Protein AF-A0A9W8DP69-F1 (afdb_monomer_lite)

Radius of gyration: 13.41 Å; chains: 1; bounding box: 26×32×31 Å

pLDD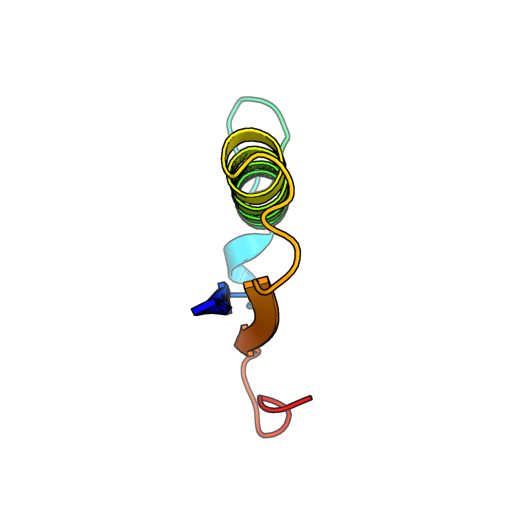T: mean 86.93, std 13.28, range [47.0, 97.25]

Sequence (59 aa):
MLFVFLIDTSASMNALMADGLSHLDCAKSGVEYFIKKRNNQRDDKYMVLTYAEGTDSIK

InterPro domains:
  IPR002035 von Willebrand factor, type A [PF13519] (3-54)
  IPR036465 von Willebrand factor A-like domain superfamily [G3DSA:3.40.50.410] (3-59)
  IPR036465 von Willebrand factor A-like domain superfamily [SSF53300] (4-54)
  IPR051113 Integrator complex subunit 6 [PTHR12957] (1-59)

Structure (mmCIF, N/CA/C/O backbone):
data_AF-A0A9W8DP69-F1
#
_entry.id   AF-A0A9W8DP69-F1
#
loop_
_atom_site.group_PDB
_atom_site.id
_atom_site.type_symbol
_atom_site.label_atom_id
_atom_site.label_alt_id
_atom_site.label_comp_id
_atom_site.label_asym_id
_atom_site.label_entity_id
_atom_site.label_seq_id
_atom_site.pdbx_PDB_ins_code
_atom_site.Cartn_x
_atom_site.Cartn_y
_atom_site.Cartn_z
_atom_site.occupancy
_atom_site.B_iso_or_equiv
_atom_site.auth_seq_id
_atom_site.auth_comp_id
_atom_site.auth_asym_id
_atom_site.auth_atom_id
_atom_site.pdbx_PDB_model_num
ATOM 1 N N . MET A 1 1 ? -16.196 -3.567 12.464 1.00 87.81 1 MET A N 1
ATOM 2 C CA . MET A 1 1 ? -16.451 -3.685 11.004 1.00 87.81 1 MET A CA 1
ATOM 3 C C . MET A 1 1 ? -15.180 -4.161 10.307 1.00 87.81 1 MET A C 1
ATOM 5 O O . MET A 1 1 ? -14.104 -3.896 10.821 1.00 87.81 1 MET A O 1
ATOM 9 N N . LEU A 1 2 ? -15.266 -4.916 9.208 1.00 91.94 2 LEU A N 1
ATOM 10 C CA . LEU A 1 2 ? -14.071 -5.3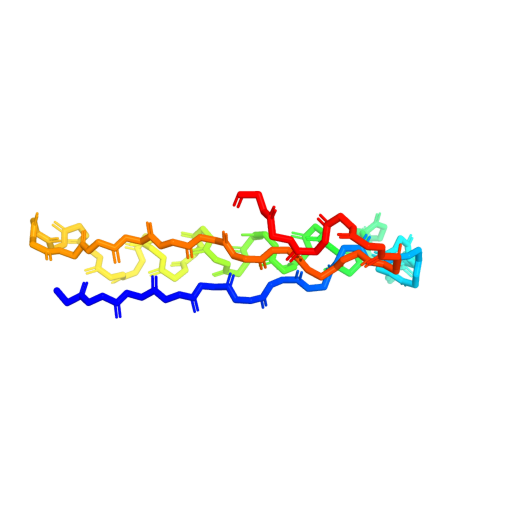79 8.489 1.00 91.94 2 LEU A CA 1
ATOM 11 C C . LEU A 1 2 ? -13.738 -4.413 7.349 1.00 91.94 2 LEU A C 1
ATOM 13 O O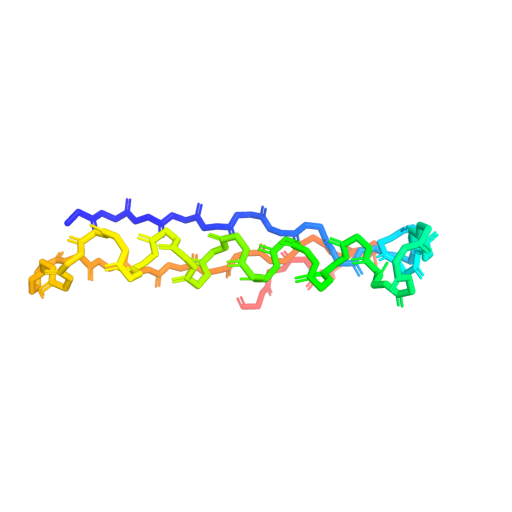 . LEU A 1 2 ? -14.592 -4.148 6.507 1.00 91.94 2 LEU A O 1
ATOM 17 N N . PHE A 1 3 ? -12.499 -3.931 7.317 1.00 93.38 3 PHE A N 1
ATOM 18 C CA . PHE A 1 3 ? -11.946 -3.124 6.234 1.00 93.38 3 PHE A CA 1
ATOM 19 C C . PHE A 1 3 ? -10.796 -3.875 5.575 1.00 93.38 3 PHE A C 1
ATOM 21 O O . PHE A 1 3 ? -9.892 -4.356 6.258 1.00 93.38 3 PHE A O 1
ATOM 28 N N . VAL A 1 4 ? -10.823 -3.951 4.249 1.00 94.69 4 VAL A N 1
ATOM 29 C CA . VAL A 1 4 ? -9.759 -4.562 3.453 1.00 94.69 4 VAL A CA 1
ATOM 30 C C . VAL A 1 4 ? -9.170 -3.482 2.557 1.00 94.69 4 VAL A C 1
ATOM 32 O O . VAL A 1 4 ? -9.868 -2.939 1.703 1.00 94.69 4 VAL A O 1
ATOM 35 N N . PHE A 1 5 ? -7.897 -3.156 2.763 1.00 95.12 5 PHE A N 1
ATOM 36 C CA . PHE A 1 5 ? -7.156 -2.238 1.905 1.00 95.12 5 PHE A CA 1
ATOM 37 C C . PHE A 1 5 ? -6.445 -3.044 0.824 1.00 95.12 5 PHE A C 1
ATOM 39 O O . PHE A 1 5 ? -5.478 -3.745 1.115 1.00 95.12 5 PHE A O 1
ATOM 46 N N . LEU A 1 6 ? -6.931 -2.953 -0.413 1.00 93.38 6 LEU A N 1
ATOM 47 C CA . LEU A 1 6 ? -6.221 -3.467 -1.579 1.00 93.38 6 LEU A CA 1
ATOM 48 C C . LEU A 1 6 ? -5.252 -2.392 -2.071 1.00 93.38 6 LEU A C 1
ATOM 50 O O . LEU A 1 6 ? -5.684 -1.331 -2.519 1.00 93.38 6 LEU A O 1
ATOM 54 N N . ILE A 1 7 ? -3.956 -2.662 -1.955 1.00 93.62 7 ILE A N 1
ATOM 55 C CA . ILE A 1 7 ? -2.891 -1.736 -2.335 1.00 93.62 7 ILE A CA 1
ATOM 56 C C . ILE A 1 7 ? -2.109 -2.357 -3.487 1.00 93.62 7 ILE A C 1
ATOM 58 O O . ILE A 1 7 ? -1.556 -3.450 -3.354 1.00 93.62 7 ILE A O 1
ATOM 62 N N . ASP A 1 8 ? -2.054 -1.657 -4.617 1.00 90.88 8 ASP A N 1
ATOM 63 C CA . ASP A 1 8 ? -1.118 -2.012 -5.675 1.00 90.88 8 ASP A CA 1
ATOM 64 C C . ASP A 1 8 ? 0.316 -1.756 -5.191 1.00 90.88 8 ASP A C 1
ATOM 66 O O . ASP A 1 8 ? 0.638 -0.687 -4.672 1.00 90.88 8 ASP A O 1
ATOM 70 N N . THR A 1 9 ? 1.164 -2.768 -5.330 1.00 91.50 9 THR A N 1
ATOM 71 C CA . THR A 1 9 ? 2.592 -2.735 -4.994 1.00 91.50 9 THR A CA 1
ATOM 72 C C . THR A 1 9 ? 3.466 -3.050 -6.209 1.00 91.50 9 THR A C 1
ATOM 74 O O . THR A 1 9 ? 4.651 -3.348 -6.064 1.00 91.50 9 THR A O 1
ATOM 77 N N . SER A 1 10 ? 2.887 -2.989 -7.412 1.00 90.50 10 SER A N 1
ATOM 78 C CA . SER A 1 10 ? 3.580 -3.142 -8.688 1.00 90.50 10 SER A CA 1
ATOM 79 C C . SER A 1 10 ? 4.692 -2.104 -8.884 1.00 90.50 10 SER A C 1
ATOM 81 O O . SER A 1 10 ? 4.730 -1.048 -8.247 1.00 90.50 10 SER A O 1
ATOM 83 N N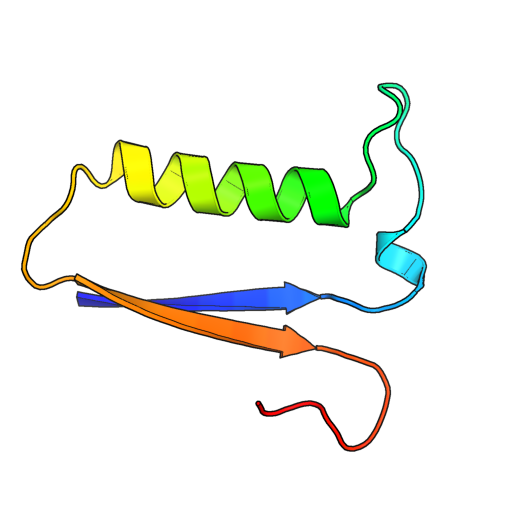 . ALA A 1 11 ? 5.600 -2.376 -9.825 1.00 90.12 11 ALA A N 1
ATOM 84 C CA . ALA A 1 11 ? 6.716 -1.481 -10.120 1.00 90.12 11 ALA A CA 1
ATOM 85 C C . ALA A 1 11 ? 6.265 -0.077 -10.570 1.00 90.12 11 ALA A C 1
ATOM 87 O O . ALA A 1 11 ? 6.973 0.895 -10.299 1.00 90.12 11 ALA A O 1
ATOM 88 N N . SER A 1 12 ? 5.086 0.059 -11.195 1.00 90.44 12 SER A N 1
ATOM 89 C CA . SER A 1 12 ? 4.531 1.365 -11.584 1.00 90.44 12 SER A CA 1
ATOM 90 C C . SER A 1 12 ? 4.233 2.275 -10.393 1.00 90.44 12 SER A C 1
ATOM 92 O O . SER A 1 12 ? 4.233 3.495 -10.542 1.00 90.44 12 SER A O 1
ATOM 94 N N . MET A 1 13 ? 4.058 1.713 -9.196 1.00 94.69 13 MET A N 1
ATOM 95 C CA . MET A 1 13 ? 3.803 2.490 -7.983 1.00 94.69 13 MET A CA 1
ATOM 96 C C . MET A 1 13 ? 5.049 3.202 -7.435 1.00 94.69 13 MET A C 1
ATOM 98 O O . MET A 1 13 ? 4.919 4.056 -6.559 1.00 94.69 13 MET A O 1
ATOM 102 N N . ASN A 1 14 ? 6.238 2.910 -7.978 1.00 94.25 14 ASN A N 1
ATOM 103 C CA . ASN A 1 14 ? 7.484 3.609 -7.648 1.00 94.25 14 ASN A CA 1
ATOM 104 C C . ASN A 1 14 ? 7.652 4.943 -8.394 1.00 94.25 14 ASN A C 1
ATOM 106 O O . ASN A 1 14 ? 8.620 5.659 -8.136 1.00 94.25 14 ASN A O 1
ATOM 110 N N . ALA A 1 15 ? 6.757 5.281 -9.332 1.00 95.25 15 ALA A N 1
ATOM 111 C CA . ALA A 1 15 ? 6.830 6.555 -10.037 1.00 95.25 15 ALA A CA 1
ATOM 112 C C . ALA A 1 15 ? 6.687 7.722 -9.047 1.00 95.25 15 ALA A C 1
ATOM 114 O O . ALA A 1 15 ? 5.783 7.736 -8.206 1.00 95.25 15 ALA A O 1
ATOM 115 N N . LEU A 1 16 ? 7.613 8.677 -9.143 1.00 97.06 16 LEU A N 1
ATOM 116 C CA . LEU A 1 16 ? 7.665 9.841 -8.267 1.00 97.06 16 LEU A CA 1
ATOM 117 C C . LEU A 1 16 ? 6.740 10.940 -8.780 1.00 97.06 16 LEU A C 1
ATOM 119 O O . LEU A 1 16 ? 6.694 11.234 -9.976 1.00 97.06 16 LEU A O 1
ATOM 123 N N . MET A 1 17 ? 6.041 11.576 -7.850 1.00 93.50 17 MET A N 1
ATOM 124 C CA . MET A 1 17 ? 5.246 12.768 -8.100 1.00 93.50 17 MET A CA 1
ATOM 125 C C . MET A 1 17 ? 6.086 14.039 -7.916 1.00 93.50 17 MET A C 1
ATOM 127 O O . MET A 1 17 ? 7.256 13.995 -7.537 1.00 93.50 17 MET A O 1
ATOM 131 N N . ALA A 1 18 ? 5.489 15.197 -8.208 1.00 93.12 18 ALA A N 1
ATOM 132 C CA . ALA A 1 18 ? 6.175 16.492 -8.174 1.00 93.12 18 ALA A CA 1
ATOM 133 C C . ALA A 1 18 ? 6.743 16.869 -6.789 1.00 93.12 18 ALA A C 1
ATOM 135 O O . ALA A 1 18 ? 7.659 17.682 -6.704 1.00 93.12 18 ALA A O 1
ATOM 136 N N . ASP A 1 19 ? 6.210 16.284 -5.718 1.00 92.69 19 ASP A N 1
ATOM 137 C CA . ASP A 1 19 ? 6.652 16.464 -4.333 1.00 92.69 19 ASP A CA 1
ATOM 138 C C . ASP A 1 19 ? 7.746 15.466 -3.903 1.00 92.69 19 ASP A C 1
ATOM 140 O O . ASP A 1 19 ? 8.206 15.508 -2.762 1.00 92.69 19 ASP A O 1
ATOM 144 N N . GLY A 1 20 ? 8.189 14.591 -4.811 1.00 94.38 20 GLY A N 1
ATOM 145 C CA . GLY A 1 20 ? 9.211 13.579 -4.553 1.00 94.38 20 GLY A CA 1
ATOM 146 C C . GLY A 1 20 ? 8.697 12.323 -3.848 1.00 94.38 20 GLY A C 1
ATOM 147 O O . GLY A 1 20 ? 9.505 11.442 -3.558 1.00 94.38 20 GLY A O 1
ATOM 148 N N . LEU A 1 21 ? 7.391 12.208 -3.588 1.00 96.62 21 LEU A N 1
ATOM 149 C CA . LEU A 1 21 ? 6.784 10.993 -3.045 1.00 96.62 21 LEU A CA 1
ATOM 150 C C . LEU A 1 21 ? 6.422 10.021 -4.165 1.00 96.62 21 LEU A C 1
ATOM 152 O O . LEU A 1 21 ? 5.996 10.429 -5.249 1.00 96.62 21 LEU A O 1
ATOM 156 N N . SER A 1 22 ? 6.560 8.721 -3.903 1.00 97.25 22 SER A N 1
ATOM 157 C CA . SER A 1 22 ? 6.026 7.712 -4.816 1.00 97.25 22 SER A CA 1
ATOM 158 C C . SER A 1 22 ? 4.505 7.603 -4.682 1.00 97.25 22 SER A C 1
ATOM 160 O O . SER A 1 22 ? 3.926 7.920 -3.636 1.00 97.25 22 SER A O 1
ATOM 162 N N . HIS A 1 23 ? 3.837 7.082 -5.712 1.00 95.75 23 HIS A N 1
ATOM 163 C CA . HIS A 1 23 ? 2.415 6.745 -5.607 1.00 95.75 23 HIS A CA 1
ATOM 164 C C . HIS A 1 23 ? 2.127 5.799 -4.428 1.00 95.75 23 HIS A C 1
ATOM 166 O O . HIS A 1 23 ? 1.096 5.939 -3.762 1.00 95.75 23 HIS A O 1
ATOM 172 N N . LEU A 1 24 ? 3.042 4.868 -4.132 1.00 95.69 24 LEU A N 1
ATOM 173 C CA . LEU A 1 24 ? 2.907 3.949 -3.002 1.00 95.69 24 LEU A CA 1
ATOM 174 C C . LEU A 1 24 ? 2.979 4.667 -1.646 1.00 95.69 24 LEU A C 1
ATOM 176 O O . LEU A 1 24 ? 2.242 4.305 -0.726 1.00 95.69 24 LEU A O 1
ATOM 180 N N . ASP A 1 25 ? 3.830 5.684 -1.512 1.00 97.12 25 ASP A N 1
ATOM 181 C CA . ASP A 1 25 ? 3.933 6.471 -0.278 1.00 97.12 25 ASP A CA 1
ATOM 182 C C . ASP A 1 25 ? 2.634 7.230 -0.011 1.00 97.12 25 ASP A C 1
ATOM 184 O O . ASP A 1 25 ? 2.085 7.167 1.092 1.00 97.12 25 ASP A O 1
ATOM 188 N N . CYS A 1 26 ? 2.062 7.844 -1.047 1.00 96.25 26 CYS A N 1
ATOM 189 C CA . CYS A 1 26 ? 0.775 8.522 -0.931 1.00 96.25 26 CYS A CA 1
ATOM 190 C C . CYS A 1 26 ? -0.373 7.569 -0.585 1.00 96.25 26 CYS A C 1
ATOM 192 O O . CYS A 1 26 ? -1.220 7.910 0.245 1.00 96.25 26 CYS A O 1
ATOM 194 N N . ALA A 1 27 ? -0.390 6.361 -1.156 1.00 95.62 27 ALA A N 1
ATOM 195 C CA . ALA A 1 27 ? -1.386 5.348 -0.817 1.00 95.62 27 ALA A CA 1
ATOM 196 C C . ALA A 1 27 ? -1.304 4.939 0.667 1.00 95.62 27 ALA A C 1
ATOM 198 O O . ALA A 1 27 ? -2.328 4.910 1.355 1.00 95.62 27 ALA A O 1
ATOM 199 N N . LYS A 1 28 ? -0.093 4.695 1.190 1.00 95.88 28 LYS A N 1
ATOM 200 C CA . LYS A 1 28 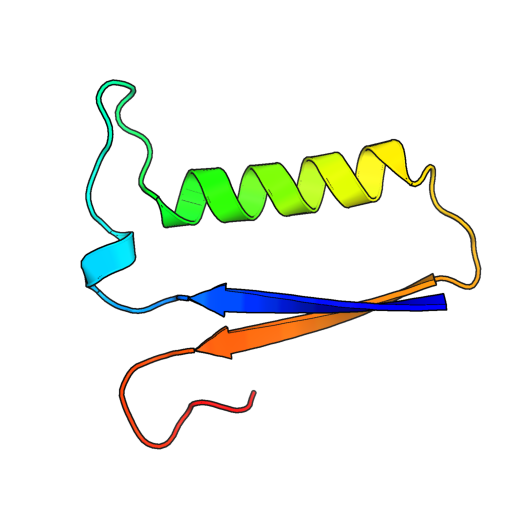? 0.133 4.367 2.611 1.00 95.88 28 LYS A CA 1
ATOM 201 C C . LYS A 1 28 ? -0.337 5.492 3.532 1.00 95.88 28 LYS A C 1
ATOM 203 O O . LYS A 1 28 ? -1.113 5.237 4.453 1.00 95.88 28 LYS A O 1
ATOM 208 N N . SER A 1 29 ? 0.049 6.737 3.245 1.00 96.25 29 SER A N 1
ATOM 209 C CA . SER A 1 29 ? -0.386 7.894 4.036 1.00 96.25 29 SER A CA 1
ATOM 210 C C . SER A 1 29 ? -1.908 8.073 4.027 1.00 96.25 29 SER A C 1
ATOM 212 O O . SER A 1 29 ? -2.494 8.444 5.045 1.00 96.25 29 SER A O 1
ATOM 214 N N . GLY A 1 30 ? -2.577 7.763 2.912 1.00 95.81 30 GLY A N 1
ATOM 215 C CA . GLY A 1 30 ? -4.038 7.755 2.830 1.00 95.81 30 GLY A CA 1
ATOM 216 C C . GLY A 1 30 ? -4.685 6.735 3.775 1.00 95.81 30 GLY A C 1
ATOM 217 O O . GLY A 1 30 ? -5.638 7.070 4.484 1.00 95.81 30 GLY A O 1
ATOM 218 N N . VAL A 1 31 ? -4.142 5.514 3.839 1.00 95.69 31 VAL A N 1
ATOM 219 C CA . VAL A 1 31 ? -4.611 4.460 4.758 1.00 95.69 31 VAL A CA 1
ATOM 220 C C . VAL A 1 31 ? -4.402 4.865 6.218 1.00 95.69 31 VAL A C 1
ATOM 222 O O . VAL A 1 31 ? -5.327 4.767 7.026 1.00 95.69 31 VAL A O 1
ATOM 225 N N . GLU A 1 32 ? -3.223 5.384 6.561 1.00 94.88 32 GLU A N 1
ATOM 226 C CA . GLU A 1 32 ? -2.926 5.878 7.912 1.00 94.88 32 GLU A CA 1
ATOM 227 C C . GLU A 1 32 ? -3.887 6.998 8.329 1.00 94.88 32 GLU A C 1
ATOM 229 O O . GLU A 1 32 ? -4.444 6.988 9.434 1.00 94.88 32 GLU A O 1
ATOM 234 N N . TYR A 1 33 ? -4.135 7.948 7.425 1.00 95.75 33 TYR A N 1
ATOM 235 C CA . TYR A 1 33 ? -5.071 9.038 7.663 1.00 95.75 33 TYR A CA 1
ATOM 236 C C . TYR A 1 33 ? -6.503 8.532 7.856 1.00 95.75 33 TYR A C 1
ATOM 238 O O . TYR A 1 33 ? -7.197 8.994 8.769 1.00 95.75 33 TYR A O 1
ATOM 246 N N . PHE A 1 34 ? -6.940 7.561 7.051 1.00 94.44 34 PHE A N 1
ATOM 247 C CA . PHE A 1 34 ? -8.250 6.933 7.195 1.00 94.44 34 PHE A CA 1
ATOM 248 C C . PHE A 1 34 ? -8.418 6.291 8.577 1.00 94.44 34 PHE A C 1
ATOM 250 O O . PHE A 1 34 ? -9.381 6.604 9.282 1.00 94.44 34 PHE A O 1
ATOM 257 N N . ILE A 1 35 ? -7.464 5.455 9.002 1.00 92.62 35 ILE A N 1
ATOM 258 C CA . ILE A 1 35 ? -7.507 4.774 10.307 1.00 92.62 35 ILE A CA 1
ATOM 259 C C . ILE A 1 35 ? -7.545 5.807 11.441 1.00 92.62 35 ILE A C 1
ATOM 261 O O . ILE A 1 35 ? -8.371 5.708 12.353 1.00 92.62 35 ILE A O 1
ATOM 265 N N . LYS A 1 36 ? -6.726 6.863 11.347 1.00 91.94 36 LYS A N 1
ATOM 266 C CA . LYS A 1 36 ? -6.721 7.966 12.317 1.00 91.94 36 LYS A CA 1
ATOM 267 C C . LYS A 1 36 ? -8.077 8.673 12.394 1.00 91.94 36 LYS A C 1
ATOM 269 O O . LYS A 1 36 ? -8.561 8.951 13.490 1.00 91.94 36 LYS A O 1
ATOM 274 N N . LYS A 1 37 ? -8.711 8.966 11.253 1.00 92.94 37 LYS A N 1
ATOM 275 C CA . LYS A 1 37 ? -10.028 9.628 11.203 1.00 92.94 37 LYS A CA 1
ATOM 276 C C . LYS A 1 37 ? -11.173 8.736 11.660 1.00 92.94 37 LYS A C 1
ATOM 278 O O . LYS A 1 37 ? -12.145 9.248 12.210 1.00 92.94 37 LYS A O 1
ATOM 283 N N . ARG A 1 38 ? -11.044 7.420 11.499 1.00 89.25 38 ARG A N 1
ATOM 284 C CA . ARG A 1 38 ? -12.012 6.432 11.986 1.00 89.25 38 ARG A CA 1
ATOM 285 C C . ARG A 1 38 ? -12.091 6.377 13.521 1.00 89.25 38 ARG A C 1
ATOM 287 O O . ARG A 1 38 ? -13.058 5.835 14.054 1.00 89.25 38 ARG A O 1
ATOM 294 N N . ASN A 1 39 ? -11.141 7.014 14.216 1.00 78.81 39 ASN A N 1
ATOM 295 C CA . ASN A 1 39 ? -11.152 7.254 15.661 1.00 78.81 39 ASN A CA 1
ATOM 296 C C . ASN A 1 39 ? -11.205 5.957 16.493 1.00 78.81 39 ASN A C 1
ATOM 298 O O . ASN A 1 39 ? -11.965 5.864 17.454 1.00 78.81 39 ASN A O 1
ATOM 302 N N . ASN A 1 40 ? -10.413 4.949 16.095 1.00 64.81 40 ASN A N 1
ATOM 303 C CA . ASN A 1 40 ? -10.174 3.699 16.834 1.00 64.81 40 ASN A CA 1
ATOM 304 C C . ASN A 1 40 ? -11.439 3.043 17.411 1.00 64.81 40 ASN A C 1
ATOM 306 O O . ASN A 1 40 ? -11.513 2.715 18.598 1.00 64.81 40 ASN A O 1
ATOM 310 N N . GLN A 1 41 ? -12.442 2.837 16.559 1.00 75.81 41 GLN A N 1
ATOM 311 C CA . GLN A 1 41 ? -13.592 2.006 16.905 1.00 75.81 41 GLN A CA 1
ATOM 312 C C . GLN A 1 41 ? -13.088 0.595 17.239 1.00 75.81 41 GLN A C 1
ATOM 314 O O . GLN A 1 41 ? -12.483 -0.063 16.394 1.00 75.81 41 GLN A O 1
ATOM 319 N N . ARG A 1 42 ? -13.283 0.165 18.495 1.00 73.38 42 ARG A N 1
ATOM 320 C CA . ARG A 1 42 ? -12.619 -1.016 19.088 1.00 73.38 42 ARG A CA 1
ATOM 321 C C . ARG A 1 42 ? -12.875 -2.335 18.349 1.00 73.38 42 ARG A C 1
ATOM 323 O O . ARG A 1 42 ? -12.059 -3.241 18.463 1.00 73.38 42 ARG A O 1
ATOM 330 N N . ASP A 1 43 ? -13.953 -2.414 17.574 1.00 87.88 43 ASP A N 1
ATOM 331 C CA . ASP A 1 43 ? -14.375 -3.632 16.871 1.00 87.88 43 ASP A CA 1
ATOM 332 C C . ASP A 1 43 ? -14.041 -3.620 15.369 1.00 87.88 43 ASP A C 1
ATOM 334 O O . ASP A 1 43 ? -14.508 -4.476 14.604 1.00 87.88 43 ASP A O 1
ATOM 338 N N . ASP A 1 44 ? -13.274 -2.629 14.909 1.00 91.50 44 ASP A N 1
ATOM 339 C CA . ASP A 1 44 ? -12.810 -2.589 13.529 1.00 91.50 44 ASP A CA 1
ATOM 340 C C . ASP A 1 44 ? -11.603 -3.513 13.333 1.00 91.50 44 ASP A C 1
ATOM 342 O O . ASP A 1 44 ? -10.619 -3.471 14.069 1.00 91.50 44 ASP A O 1
ATOM 346 N N . LYS A 1 45 ? -11.704 -4.378 12.323 1.00 91.94 45 LYS A N 1
ATOM 347 C CA . LYS A 1 45 ? -10.640 -5.278 11.883 1.00 91.94 45 LYS A CA 1
ATOM 348 C C . LYS A 1 45 ? -10.125 -4.767 10.549 1.00 91.94 45 LYS A C 1
ATOM 350 O O . LYS A 1 45 ? -10.926 -4.447 9.670 1.00 91.94 45 LYS A O 1
ATOM 355 N N . TYR A 1 46 ? -8.810 -4.716 10.400 1.00 92.81 46 TYR A N 1
ATOM 356 C CA . TYR A 1 46 ? -8.155 -4.245 9.187 1.00 92.81 46 TYR A CA 1
ATOM 357 C C . TYR A 1 46 ? -7.354 -5.384 8.569 1.00 92.81 46 TYR A C 1
ATOM 359 O O . TYR A 1 46 ? -6.636 -6.095 9.269 1.00 92.81 46 TYR A O 1
ATOM 367 N N . MET A 1 47 ? -7.484 -5.547 7.260 1.00 93.50 47 MET A N 1
ATOM 368 C CA . MET A 1 47 ? -6.665 -6.441 6.451 1.00 93.50 47 MET A CA 1
ATOM 369 C C . MET A 1 47 ? -6.031 -5.631 5.327 1.00 93.50 47 MET A C 1
ATOM 371 O O . MET A 1 47 ? -6.639 -4.688 4.818 1.00 93.50 47 MET A O 1
ATOM 375 N N . VAL A 1 48 ? -4.819 -6.007 4.935 1.00 93.06 48 VAL A N 1
ATOM 376 C CA . VAL A 1 48 ? -4.126 -5.427 3.785 1.00 93.06 48 VAL A CA 1
ATOM 377 C C . VAL A 1 48 ? -3.899 -6.545 2.787 1.00 93.06 48 VAL A C 1
ATOM 379 O O . VAL A 1 48 ? -3.386 -7.596 3.154 1.00 93.06 48 VAL A O 1
ATOM 382 N N . LEU A 1 49 ? -4.297 -6.311 1.544 1.00 90.50 49 LEU A N 1
ATOM 383 C CA . LEU A 1 49 ? -4.006 -7.184 0.423 1.00 90.50 49 LEU A CA 1
ATOM 384 C C . LEU A 1 49 ? -3.115 -6.409 -0.539 1.00 90.50 49 LEU A C 1
ATOM 386 O O . LEU A 1 49 ? -3.458 -5.302 -0.952 1.00 90.50 49 LEU A O 1
ATOM 390 N N . THR A 1 50 ? -1.965 -6.976 -0.875 1.00 88.56 50 THR A N 1
ATOM 391 C CA . THR A 1 50 ? -1.036 -6.372 -1.829 1.00 88.56 50 THR A CA 1
ATOM 392 C C . THR A 1 50 ? -1.165 -7.062 -3.171 1.00 88.56 50 THR A C 1
ATOM 394 O O . THR A 1 50 ? -1.080 -8.287 -3.238 1.00 88.56 50 THR A O 1
ATOM 397 N N . TYR A 1 51 ? -1.316 -6.287 -4.238 1.00 74.75 51 TYR A N 1
ATOM 398 C CA . TYR A 1 51 ? -1.169 -6.813 -5.586 1.00 74.75 51 TYR A CA 1
ATOM 399 C C . TYR A 1 51 ? 0.277 -6.598 -6.034 1.00 74.75 51 TYR A C 1
ATOM 401 O O . TYR A 1 51 ? 0.746 -5.465 -6.133 1.00 74.75 51 TYR A O 1
ATOM 409 N N . ALA A 1 52 ? 1.002 -7.690 -6.241 1.00 69.25 52 ALA A N 1
ATOM 410 C CA . ALA A 1 52 ? 2.292 -7.689 -6.913 1.00 69.25 52 ALA A CA 1
ATOM 411 C C . ALA A 1 52 ? 2.149 -8.553 -8.166 1.00 69.25 52 ALA A C 1
ATOM 413 O O . ALA A 1 52 ? 1.438 -9.561 -8.142 1.00 69.25 52 ALA A O 1
ATOM 414 N N . GLU A 1 53 ? 2.790 -8.158 -9.264 1.00 66.31 53 GLU A N 1
ATOM 415 C CA . GLU A 1 53 ? 2.819 -8.989 -10.466 1.00 66.31 53 GLU A CA 1
ATOM 416 C C . GLU A 1 53 ? 3.450 -10.353 -10.137 1.00 66.31 53 GLU A C 1
ATOM 418 O O . GLU A 1 53 ? 4.533 -10.421 -9.557 1.00 66.31 53 GLU A O 1
ATOM 423 N N . GLY A 1 54 ? 2.760 -11.441 -10.494 1.00 62.59 54 GLY A N 1
ATOM 424 C CA . GLY A 1 54 ? 3.201 -12.816 -10.236 1.00 62.59 54 GLY A CA 1
ATOM 425 C C . GLY A 1 54 ? 2.312 -13.594 -9.257 1.00 62.59 54 GLY A C 1
ATOM 426 O O . GLY A 1 54 ? 1.285 -13.113 -8.781 1.00 62.59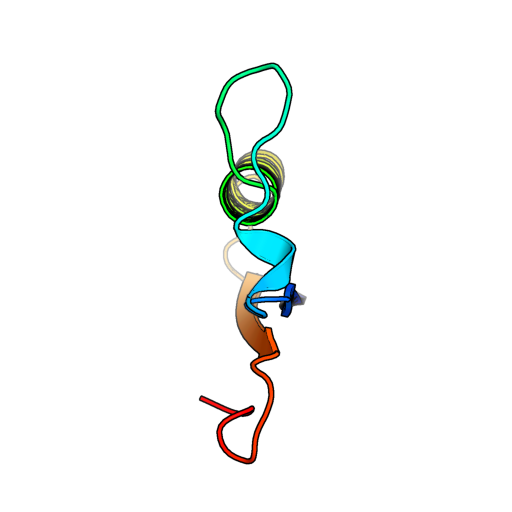 54 GLY A O 1
ATOM 427 N N . THR A 1 55 ? 2.698 -14.841 -8.980 1.00 59.25 55 THR A N 1
ATOM 428 C CA . THR A 1 55 ? 1.928 -15.824 -8.189 1.00 59.25 55 THR A CA 1
ATOM 429 C C . THR A 1 55 ? 1.867 -15.541 -6.683 1.00 59.25 55 THR A C 1
ATOM 431 O O . THR A 1 55 ? 1.150 -16.237 -5.970 1.00 59.25 55 THR A O 1
ATOM 434 N N . ASP A 1 56 ? 2.574 -14.521 -6.192 1.00 58.28 56 ASP A N 1
ATOM 435 C CA . ASP A 1 56 ? 2.752 -14.236 -4.758 1.00 58.28 56 ASP A CA 1
ATOM 436 C C . ASP A 1 56 ? 1.706 -13.251 -4.192 1.00 58.28 56 ASP A C 1
ATOM 438 O O . ASP A 1 56 ? 1.924 -12.599 -3.170 1.00 58.28 56 ASP A O 1
ATOM 442 N N . SER A 1 57 ? 0.563 -13.112 -4.866 1.00 52.34 57 SER A N 1
ATOM 443 C CA . SER A 1 57 ? -0.423 -12.038 -4.670 1.00 52.34 57 SER A CA 1
ATOM 444 C C . SER A 1 57 ? -1.357 -12.214 -3.456 1.00 52.34 57 SER A C 1
ATOM 446 O O . SER A 1 57 ? -2.282 -11.426 -3.269 1.00 52.34 57 SER A O 1
ATOM 448 N N . ILE A 1 58 ? -1.120 -13.215 -2.601 1.00 47.00 58 ILE A N 1
ATOM 449 C CA . ILE A 1 58 ? -1.793 -13.370 -1.302 1.00 47.00 58 ILE A CA 1
ATOM 450 C C . ILE A 1 58 ? -0.722 -13.649 -0.242 1.00 47.00 58 ILE A C 1
ATOM 452 O O . ILE A 1 58 ? -0.096 -14.709 -0.258 1.00 47.00 58 ILE A O 1
ATOM 456 N N . LYS A 1 59 ? -0.524 -12.703 0.679 1.00 48.69 59 LYS A N 1
ATOM 457 C CA . LYS A 1 59 ? 0.274 -12.861 1.902 1.00 48.69 59 LYS A CA 1
ATOM 458 C C . LYS A 1 59 ? -0.591 -12.577 3.118 1.00 48.69 59 LYS A C 1
ATOM 460 O O . LYS A 1 59 ? -1.442 -11.666 3.017 1.00 48.69 59 LYS A O 1
#

Organism: NCBI:txid78921

Secondary structure (DSSP, 8-state):
-EEEEEEE-SGGGG-B-TTS-BHHHHHHHHHHHHHHHTT--TT-EEEEEEE-SSTT---

Foldseek 3Di:
DEEEAEEEPEPQQQDADPVRDGVRRVSVVVVVVVCVVVPCPPPYDYHYFYDYPDDPRGD